Protein AF-A0A482ULW1-F1 (afdb_monomer)

Foldseek 3Di:
DDPLPDDPPVLQVVLVVPPVCVVPVQLADEEAEDPAAVVVVVVQQVVQQVVCCVPPNGGWDWWKFWDWTADSPDNNYIYTNHMGTDPDTHDPPDPPVPPVVPVVPDDPRPGDTPPVVVVVVVVVVPPD

Nearest PDB structures (foldseek):
  8h3f-assembly1_E  TM=8.839E-01  e=2.942E-04  Homo sapiens
  8h38-assembly1_E  TM=7.985E-01  e=1.104E-04  Homo sapiens
  5m5q-assembly1_A  TM=9.239E-01  e=6.036E-04  Homo sapiens
  7c3k-assembly2_B  TM=2.836E-01  e=5.655E+00  Mus musculus molossinus

Mean predicted aligned error: 12.39 Å

pLDDT: mean 73.78, std 23.67, range [30.86, 96.44]

Solvent-accessible surface area (backbone atoms only — not comparable to full-atom values): 7928 Å² total; per-residue (Å²): 130,66,76,74,79,59,78,64,59,71,59,46,51,48,56,62,70,65,44,65,54,80,81,34,94,72,45,66,78,44,76,49,72,27,72,65,19,50,51,46,51,50,54,51,52,50,50,24,35,54,53,17,39,77,74,72,72,41,69,40,53,69,49,58,49,64,41,66,45,70,31,76,94,43,76,39,27,36,36,33,52,35,51,44,82,45,104,51,81,50,84,84,84,76,66,74,76,68,60,64,72,64,64,76,66,86,68,99,68,78,79,66,78,82,62,76,62,68,65,58,59,56,66,65,65,75,79,113

Sequence (128 aa):
MDSFYSYPAEQVERVRGEKAWMKDPKYFKRVNLSPSATIKMLTHGQQGVEKGISKAGKPIEVMGLLMGRPGVDDPHSLIITDAFPLPIEGNIAWSLSYFLASALNEKPMLLLFLQYELILLFHHTILA

Radius of gyration: 16.98 Å; Cα contacts (8 Å, |Δi|>4): 140; chains: 1; bounding box: 36×40×41 Å

Secondary structure (DSSP, 8-state):
--TTT---HHHHHHHHHH-GGGT-TT---EEEEPHHHHHHHHHHHHHHHHHHHHHHSS---EEEEEEEEE-SS-TTEEEEEEEEEEEEES--SS-HHHHTTTTTSS---------THHHHHHHSSS--

Structure (mmCIF, N/CA/C/O backbone):
data_AF-A0A482ULW1-F1
#
_entry.id   AF-A0A482ULW1-F1
#
loop_
_atom_site.group_PDB
_atom_site.id
_atom_site.type_symbol
_atom_site.label_atom_id
_atom_site.label_alt_id
_atom_site.label_comp_id
_atom_site.label_asym_id
_atom_site.label_entity_id
_atom_site.label_seq_id
_atom_site.pdbx_PDB_ins_code
_atom_site.Cartn_x
_atom_site.Cartn_y
_atom_site.Cartn_z
_atom_site.occupancy
_atom_site.B_iso_or_equiv
_atom_site.auth_seq_id
_atom_site.auth_comp_id
_atom_site.auth_asym_id
_atom_site.auth_atom_id
_atom_site.pdbx_PDB_model_num
ATOM 1 N N . MET A 1 1 ? -14.892 14.689 0.583 1.00 47.66 1 MET A N 1
ATOM 2 C CA . MET A 1 1 ? -13.430 14.730 0.362 1.00 47.66 1 MET A CA 1
ATOM 3 C C . MET A 1 1 ? -12.909 13.306 0.414 1.00 47.66 1 MET A C 1
ATOM 5 O O . MET A 1 1 ? -13.418 12.544 1.225 1.00 47.66 1 MET A O 1
ATOM 9 N N . ASP A 1 2 ? -11.956 12.949 -0.448 1.00 66.25 2 ASP A N 1
ATOM 10 C CA . ASP A 1 2 ? -11.379 11.600 -0.512 1.00 66.25 2 ASP A CA 1
ATOM 11 C C . ASP A 1 2 ? -10.719 11.190 0.814 1.00 66.25 2 ASP A C 1
ATOM 13 O O . ASP A 1 2 ? -9.879 11.920 1.345 1.00 66.25 2 ASP A O 1
ATOM 17 N N . SER A 1 3 ? -11.060 9.998 1.324 1.00 70.50 3 SER A N 1
ATOM 18 C CA . SER A 1 3 ? -10.553 9.445 2.600 1.00 70.50 3 SER A CA 1
ATOM 19 C C . SER A 1 3 ? -9.019 9.313 2.632 1.00 70.50 3 SER A C 1
ATOM 21 O O . SER A 1 3 ? -8.417 9.229 3.699 1.00 70.50 3 SER A O 1
ATOM 23 N N . PHE A 1 4 ? -8.354 9.345 1.473 1.00 81.12 4 PHE A N 1
ATOM 24 C CA . PHE A 1 4 ? -6.895 9.280 1.359 1.00 81.12 4 PHE A CA 1
ATOM 25 C C . PHE A 1 4 ? -6.166 10.518 1.891 1.00 81.12 4 PHE A C 1
ATOM 27 O O . PHE A 1 4 ? -5.038 10.393 2.362 1.00 81.12 4 PHE A O 1
ATOM 34 N N . TYR A 1 5 ? -6.785 11.698 1.808 1.00 80.31 5 TYR A N 1
ATOM 35 C CA . TYR A 1 5 ? -6.108 12.970 2.090 1.00 80.31 5 TYR A CA 1
ATOM 36 C C . TYR A 1 5 ? -6.501 13.583 3.437 1.00 80.31 5 TYR A C 1
ATOM 38 O O . TYR A 1 5 ? -5.843 14.510 3.904 1.00 80.31 5 TYR A O 1
ATOM 46 N N . SER A 1 6 ? -7.541 13.058 4.091 1.00 84.81 6 SER A N 1
ATOM 47 C CA . SER A 1 6 ? -7.896 13.429 5.459 1.00 84.81 6 SER A CA 1
ATOM 48 C C . SER A 1 6 ? -7.266 12.465 6.475 1.00 84.81 6 SER A C 1
ATOM 50 O O . SER A 1 6 ? -7.291 11.238 6.320 1.00 84.81 6 SER A O 1
ATOM 52 N N . TYR A 1 7 ? -6.696 13.028 7.547 1.00 85.56 7 TYR A N 1
ATOM 53 C CA . TYR A 1 7 ? -6.098 12.264 8.645 1.00 85.56 7 TYR A CA 1
ATOM 54 C C . TYR A 1 7 ? -6.782 12.588 9.983 1.00 85.56 7 TYR A C 1
ATOM 56 O O . TYR A 1 7 ? -6.367 13.516 10.682 1.00 85.56 7 TYR A O 1
ATOM 64 N N . PRO A 1 8 ? -7.834 11.841 10.366 1.00 87.75 8 PRO A N 1
ATOM 65 C CA . PRO A 1 8 ? -8.472 11.993 11.671 1.00 87.75 8 PRO A CA 1
ATOM 66 C C . PRO A 1 8 ? -7.628 11.301 12.754 1.00 87.75 8 PRO A C 1
ATOM 68 O O . PRO A 1 8 ? -7.877 10.151 13.113 1.00 87.75 8 PRO A O 1
ATOM 71 N N . ALA A 1 9 ? -6.606 12.001 13.255 1.00 89.44 9 ALA A N 1
ATOM 72 C CA . ALA A 1 9 ? -5.568 11.449 14.132 1.00 89.44 9 ALA A CA 1
ATOM 73 C C . ALA A 1 9 ? -6.114 10.659 15.332 1.00 89.44 9 ALA A C 1
ATOM 75 O O . ALA A 1 9 ? -5.709 9.522 15.548 1.00 89.44 9 ALA A O 1
ATOM 76 N N . GLU A 1 10 ? -7.073 11.221 16.068 1.00 92.06 10 GLU A N 1
ATOM 77 C CA . GLU A 1 10 ? -7.658 10.583 17.255 1.00 92.06 10 GLU A CA 1
ATOM 78 C C . GLU A 1 10 ? -8.312 9.232 16.931 1.00 92.06 10 GLU A C 1
ATOM 80 O O . GLU A 1 10 ? -8.098 8.233 17.619 1.00 92.06 10 GLU A O 1
ATOM 85 N N . GLN A 1 11 ? -9.072 9.172 15.838 1.00 90.44 11 GLN A N 1
ATOM 86 C CA . GLN A 1 11 ? -9.775 7.955 15.442 1.00 90.44 11 GLN A CA 1
ATOM 87 C C . GLN A 1 11 ? -8.800 6.893 14.924 1.00 90.44 11 GLN A C 1
ATOM 89 O O . GLN A 1 11 ? -8.963 5.710 15.218 1.00 90.44 11 GLN A O 1
ATOM 94 N N . VAL A 1 12 ? -7.757 7.315 14.201 1.00 89.94 12 VAL A N 1
ATOM 95 C CA . VAL A 1 12 ? -6.687 6.418 13.745 1.00 89.94 12 VAL A CA 1
ATOM 96 C C . VAL A 1 12 ? -5.946 5.809 14.932 1.00 89.94 12 VAL A C 1
ATOM 98 O O . VAL A 1 12 ? -5.729 4.598 14.947 1.00 89.94 12 VAL A O 1
ATOM 101 N N . GLU A 1 13 ? -5.588 6.611 15.936 1.00 92.19 13 GLU A N 1
ATOM 102 C CA . GLU A 1 13 ? -4.893 6.115 17.127 1.00 92.19 13 GLU A CA 1
ATOM 103 C C . GLU A 1 13 ? -5.775 5.187 17.966 1.00 92.19 13 GLU A C 1
ATOM 105 O O . GLU A 1 13 ? -5.293 4.160 18.442 1.00 92.19 13 GLU A O 1
ATOM 110 N N . ARG A 1 14 ? -7.084 5.453 18.058 1.00 92.12 14 ARG A N 1
ATOM 111 C CA . ARG A 1 14 ? -8.034 4.530 18.695 1.00 92.12 14 ARG A CA 1
ATOM 112 C C . ARG A 1 14 ? -8.049 3.163 18.007 1.00 92.12 14 ARG A C 1
ATOM 114 O O . ARG A 1 14 ? -7.831 2.147 18.663 1.00 92.12 14 ARG A O 1
ATOM 121 N N . VAL A 1 15 ? -8.221 3.131 16.683 1.00 90.12 15 VAL A N 1
ATOM 122 C CA . VAL A 1 15 ? -8.214 1.879 15.899 1.00 90.12 15 VAL A CA 1
ATOM 123 C C . VAL A 1 15 ? -6.856 1.166 16.003 1.00 90.12 15 VAL A C 1
ATOM 125 O O . VAL A 1 15 ? -6.795 -0.061 16.112 1.00 90.12 15 VAL A O 1
ATOM 128 N N . ARG A 1 16 ? -5.750 1.922 16.031 1.00 89.75 16 ARG A N 1
ATOM 129 C CA . ARG A 1 16 ? -4.396 1.389 16.259 1.00 89.75 16 ARG A CA 1
ATOM 130 C C . ARG A 1 16 ? -4.175 0.833 17.655 1.00 89.75 16 ARG A C 1
ATOM 132 O O . ARG A 1 16 ? -3.398 -0.109 17.787 1.00 89.75 16 ARG A O 1
ATOM 139 N N . GLY A 1 17 ? -4.821 1.394 18.670 1.00 91.12 17 GLY A N 1
ATOM 140 C CA . GLY A 1 17 ? -4.792 0.886 20.036 1.00 91.12 17 GLY A CA 1
ATOM 141 C C . GLY A 1 17 ? -5.575 -0.417 20.178 1.00 91.12 17 GLY A C 1
ATOM 142 O O . GLY A 1 17 ? -5.089 -1.357 20.803 1.00 91.12 17 GLY A O 1
ATOM 143 N N . GLU A 1 18 ? -6.748 -0.500 19.544 1.00 91.75 18 GLU A N 1
ATOM 144 C CA . GLU A 1 18 ? -7.628 -1.675 19.593 1.00 91.75 18 GLU A CA 1
ATOM 145 C C . GLU A 1 18 ? -7.006 -2.919 18.934 1.00 91.75 18 GLU A C 1
ATOM 147 O O . GLU A 1 18 ? -7.232 -4.038 19.401 1.00 91.75 18 GLU A O 1
ATOM 152 N N . LYS A 1 19 ? -6.213 -2.738 17.862 1.00 90.25 19 LYS A N 1
ATOM 153 C CA . LYS A 1 19 ? -5.486 -3.807 17.143 1.00 90.25 19 LYS A CA 1
ATOM 154 C C . LYS A 1 19 ? -6.348 -5.039 16.846 1.00 90.25 19 LYS A C 1
ATOM 156 O O . LYS A 1 19 ? -5.903 -6.175 17.017 1.00 90.25 19 LYS A O 1
ATOM 161 N N . ALA A 1 20 ? -7.586 -4.834 16.400 1.00 89.31 20 ALA A N 1
ATOM 162 C CA . ALA A 1 20 ? -8.553 -5.916 16.204 1.00 89.31 20 ALA A CA 1
ATOM 163 C C . ALA A 1 20 ? -8.052 -7.026 15.251 1.00 89.31 20 ALA A C 1
ATOM 165 O O . ALA A 1 20 ? -8.357 -8.199 15.459 1.00 89.31 20 ALA A O 1
ATOM 166 N N . TRP A 1 21 ? -7.191 -6.680 14.290 1.00 90.06 21 TRP A N 1
ATOM 167 C CA . TRP A 1 21 ? -6.516 -7.622 13.385 1.00 90.06 21 TRP A CA 1
ATOM 168 C C . TRP A 1 21 ? -5.602 -8.644 14.075 1.00 90.06 21 TRP A C 1
ATOM 170 O O . TRP A 1 21 ? -5.270 -9.658 13.476 1.00 90.06 21 TRP A O 1
ATOM 180 N N . MET A 1 22 ? -5.196 -8.423 15.328 1.00 92.50 22 MET A N 1
ATOM 181 C CA . MET A 1 22 ? -4.418 -9.412 16.087 1.00 92.50 22 MET A CA 1
ATOM 182 C C . MET A 1 22 ? -5.266 -10.613 16.521 1.00 92.50 22 MET A C 1
ATOM 184 O O . MET A 1 22 ? -4.716 -11.664 16.837 1.00 92.50 22 MET A O 1
ATOM 188 N N . LYS A 1 23 ? -6.595 -10.457 16.570 1.00 92.38 23 LYS A N 1
ATOM 189 C CA . LYS A 1 23 ? -7.532 -11.515 16.972 1.00 92.38 23 LYS A CA 1
ATOM 190 C C . LYS A 1 23 ? -8.012 -12.351 15.788 1.00 92.38 23 LYS A C 1
ATOM 192 O O . LYS A 1 23 ? -8.378 -13.505 15.981 1.00 92.38 23 LYS A O 1
ATOM 197 N N . ASP A 1 24 ? -8.020 -11.771 14.589 1.00 88.19 24 ASP A N 1
ATOM 198 C CA . ASP A 1 24 ? -8.475 -12.425 13.364 1.00 88.19 24 ASP A CA 1
ATOM 199 C C . ASP A 1 24 ? -7.501 -12.143 12.204 1.00 88.19 24 ASP A C 1
ATOM 201 O O . ASP A 1 24 ? -7.408 -10.997 11.750 1.00 88.19 24 ASP A O 1
ATOM 205 N N . PRO A 1 25 ? -6.811 -13.167 11.664 1.00 89.94 25 PRO A N 1
ATOM 206 C CA . PRO A 1 25 ? -5.912 -12.993 10.525 1.00 89.94 25 PRO A CA 1
ATOM 207 C C . PRO A 1 25 ? -6.631 -12.563 9.233 1.00 89.94 25 PRO A C 1
ATOM 209 O O . PRO A 1 25 ? -5.980 -12.068 8.317 1.00 89.94 25 PRO A O 1
ATOM 212 N N . LYS A 1 26 ? -7.959 -12.725 9.137 1.00 91.06 26 LYS A N 1
ATOM 213 C CA . LYS A 1 26 ? -8.790 -12.308 7.991 1.00 91.06 26 LYS A CA 1
ATOM 214 C C . LYS A 1 26 ? -9.552 -11.003 8.247 1.00 91.06 26 LYS A C 1
ATOM 216 O O . LYS A 1 26 ? -10.508 -10.688 7.536 1.00 91.06 26 LYS A O 1
ATOM 221 N N . TYR A 1 27 ? -9.127 -10.232 9.246 1.00 88.44 27 TYR A N 1
ATOM 222 C CA . TYR A 1 27 ? -9.794 -9.001 9.657 1.00 88.44 27 TYR A CA 1
ATOM 223 C C . TYR A 1 27 ? -9.914 -7.966 8.528 1.00 88.44 27 TYR A C 1
ATOM 225 O O . TYR A 1 27 ? -10.976 -7.363 8.354 1.00 88.44 27 TYR A O 1
ATOM 233 N N . PHE A 1 28 ? -8.846 -7.761 7.752 1.00 91.94 28 PHE A N 1
ATOM 234 C CA . PHE A 1 28 ? -8.863 -6.847 6.611 1.00 91.94 28 PHE A CA 1
ATOM 235 C C . PHE A 1 28 ? -9.435 -7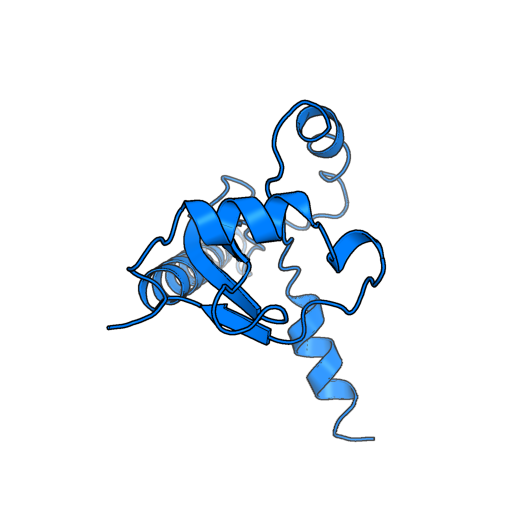.545 5.379 1.00 91.94 28 PHE A C 1
ATOM 237 O O . PHE A 1 28 ? -8.902 -8.547 4.910 1.00 91.94 28 PHE A O 1
ATOM 244 N N . LYS A 1 29 ? -10.517 -6.983 4.840 1.00 93.25 29 LYS A N 1
ATOM 245 C CA . LYS A 1 29 ? -11.241 -7.516 3.675 1.00 93.25 29 LYS A CA 1
ATOM 246 C C . LYS A 1 29 ? -11.032 -6.675 2.422 1.00 93.25 29 LYS A C 1
ATOM 248 O O . LYS A 1 29 ? -11.331 -7.130 1.323 1.00 93.25 29 LYS A O 1
ATOM 253 N N . ARG A 1 30 ? -10.573 -5.432 2.587 1.00 90.50 30 ARG A N 1
ATOM 254 C CA . ARG A 1 30 ? -10.420 -4.459 1.504 1.00 90.50 30 ARG A CA 1
ATOM 255 C C . ARG A 1 30 ? -9.122 -3.682 1.644 1.00 90.50 30 ARG A C 1
ATOM 257 O O . ARG A 1 30 ? -8.702 -3.359 2.754 1.00 90.50 30 ARG A O 1
ATOM 264 N N . VAL A 1 31 ? -8.533 -3.326 0.508 1.00 92.81 31 VAL A N 1
ATOM 265 C CA . VAL A 1 31 ? -7.392 -2.411 0.431 1.00 92.81 31 VAL A CA 1
ATOM 266 C C . VAL A 1 31 ? -7.754 -1.297 -0.538 1.00 92.81 31 VAL A C 1
ATOM 268 O O . VAL A 1 31 ? -8.027 -1.553 -1.707 1.00 92.81 31 VAL A O 1
ATOM 271 N N . ASN A 1 32 ? -7.761 -0.066 -0.045 1.00 92.19 32 ASN A N 1
ATOM 272 C CA . ASN A 1 32 ? -7.981 1.125 -0.848 1.00 92.19 32 ASN A CA 1
ATOM 273 C C . ASN A 1 32 ? -6.615 1.742 -1.147 1.00 92.19 32 ASN A C 1
ATOM 275 O O . ASN A 1 32 ? -5.890 2.116 -0.224 1.00 92.19 32 ASN A O 1
ATOM 279 N N . LEU A 1 33 ? -6.266 1.843 -2.427 1.00 92.19 33 LEU A N 1
ATOM 280 C CA . LEU A 1 33 ? -5.004 2.419 -2.886 1.00 92.19 33 LEU A CA 1
ATOM 281 C C . LEU A 1 33 ? -5.236 3.840 -3.390 1.00 92.19 33 LEU A C 1
ATOM 283 O O . LEU A 1 33 ? -6.135 4.074 -4.198 1.00 92.19 33 LEU A O 1
ATOM 287 N N . SER A 1 34 ? -4.404 4.782 -2.952 1.00 94.44 34 SER A N 1
ATOM 288 C CA . SER A 1 34 ? -4.405 6.117 -3.536 1.00 94.44 34 SER A CA 1
ATOM 289 C C . SER A 1 34 ? -3.934 6.066 -5.001 1.00 94.44 34 SER A C 1
ATOM 291 O O . SER A 1 34 ? -3.109 5.215 -5.375 1.00 94.44 34 SER A O 1
ATOM 293 N N . PRO A 1 35 ? -4.390 7.004 -5.849 1.00 94.81 35 PRO A N 1
ATOM 294 C CA . PRO A 1 35 ? -3.886 7.117 -7.215 1.00 94.81 35 PRO A CA 1
ATOM 295 C C . PRO A 1 35 ? -2.363 7.321 -7.266 1.00 94.81 35 PRO A C 1
ATOM 297 O O . PRO A 1 35 ? -1.686 6.736 -8.109 1.00 94.81 35 PRO A O 1
ATOM 300 N N . SER A 1 36 ? -1.800 8.089 -6.325 1.00 93.75 36 SER A N 1
ATOM 301 C CA . SER A 1 36 ? -0.356 8.341 -6.250 1.00 93.75 36 SER A CA 1
ATOM 302 C C . SER A 1 36 ? 0.446 7.081 -5.925 1.00 93.75 36 SER A C 1
ATOM 304 O O . SER A 1 36 ? 1.457 6.829 -6.579 1.00 93.75 36 SER A O 1
ATOM 306 N N . ALA A 1 37 ? -0.008 6.268 -4.964 1.00 94.19 37 ALA A N 1
ATOM 307 C CA . ALA A 1 37 ? 0.634 4.996 -4.637 1.00 94.19 37 ALA A CA 1
ATOM 308 C C . ALA A 1 37 ? 0.601 4.046 -5.840 1.00 94.19 37 ALA A C 1
ATOM 310 O O . ALA A 1 37 ? 1.618 3.452 -6.192 1.00 94.19 37 ALA A O 1
ATOM 311 N N . THR A 1 38 ? -0.548 3.971 -6.517 1.00 94.81 38 THR A N 1
ATOM 312 C CA . THR A 1 38 ? -0.752 3.107 -7.688 1.00 94.81 38 THR A CA 1
ATOM 313 C C . THR A 1 38 ? 0.215 3.454 -8.820 1.00 94.81 38 THR A C 1
ATOM 315 O O . THR A 1 38 ? 0.892 2.570 -9.343 1.00 94.81 38 THR A O 1
ATOM 318 N N . ILE A 1 39 ? 0.341 4.741 -9.163 1.00 96.44 39 ILE A N 1
ATOM 319 C CA . ILE A 1 39 ? 1.269 5.196 -10.209 1.00 96.44 39 ILE A CA 1
ATOM 320 C C . ILE A 1 39 ? 2.716 4.879 -9.818 1.00 96.44 39 ILE A C 1
ATOM 322 O O . ILE A 1 39 ? 3.460 4.345 -10.633 1.00 96.44 39 ILE A O 1
ATOM 326 N N . LYS A 1 40 ? 3.119 5.141 -8.568 1.00 95.19 40 LYS A N 1
ATOM 327 C CA . LYS A 1 40 ? 4.485 4.845 -8.103 1.00 95.19 40 LYS A CA 1
ATOM 328 C C . LYS A 1 40 ? 4.813 3.353 -8.167 1.00 95.19 40 LYS A C 1
ATOM 330 O O . LYS A 1 40 ? 5.907 2.995 -8.596 1.00 95.19 40 LYS A O 1
ATOM 335 N N . MET A 1 41 ? 3.873 2.489 -7.780 1.00 94.62 41 MET A N 1
ATOM 336 C CA . MET A 1 41 ? 4.030 1.035 -7.884 1.00 94.62 41 MET A CA 1
ATOM 337 C C . MET A 1 41 ? 4.162 0.583 -9.340 1.00 94.62 41 MET A C 1
ATOM 339 O O . MET A 1 41 ? 5.046 -0.216 -9.647 1.00 94.62 41 MET A O 1
ATOM 343 N N . LEU A 1 42 ? 3.321 1.116 -10.234 1.00 96.31 42 LEU A N 1
ATOM 344 C CA . LEU A 1 42 ? 3.365 0.800 -11.660 1.00 96.31 42 LEU A CA 1
ATOM 345 C C . LEU A 1 42 ? 4.701 1.222 -12.281 1.00 96.31 42 LEU A C 1
ATOM 347 O O . LEU A 1 42 ? 5.354 0.407 -12.929 1.00 96.31 42 LEU A O 1
ATOM 351 N N . THR A 1 43 ? 5.136 2.458 -12.032 1.00 95.81 43 THR A N 1
ATOM 352 C CA . THR A 1 43 ? 6.413 2.980 -12.532 1.00 95.81 43 THR A CA 1
ATOM 353 C C . THR A 1 43 ? 7.595 2.160 -12.014 1.00 95.81 43 THR A C 1
ATOM 355 O O . THR A 1 43 ? 8.492 1.824 -12.782 1.00 95.81 43 THR A O 1
ATOM 358 N N . HIS A 1 44 ? 7.601 1.788 -10.730 1.00 93.56 44 HIS A N 1
ATOM 359 C CA . HIS A 1 44 ? 8.656 0.944 -10.157 1.00 93.56 44 HIS A CA 1
ATOM 360 C C . HIS A 1 44 ? 8.692 -0.452 -10.795 1.00 93.56 44 HIS A C 1
ATOM 362 O O . HIS A 1 44 ? 9.757 -0.949 -11.157 1.00 93.56 44 HIS A O 1
ATOM 368 N N . GLY A 1 45 ? 7.522 -1.061 -11.010 1.00 91.81 45 GLY A N 1
ATOM 369 C CA . GLY A 1 45 ? 7.404 -2.335 -11.721 1.00 91.81 45 GLY A CA 1
ATOM 370 C C . GLY A 1 45 ? 7.938 -2.258 -13.154 1.00 91.81 45 GLY A C 1
ATOM 371 O O . GLY A 1 45 ? 8.717 -3.115 -13.567 1.00 91.81 45 GLY A O 1
ATOM 372 N N . GLN A 1 46 ? 7.588 -1.199 -13.890 1.00 93.75 46 GLN A N 1
ATOM 373 C CA . GLN A 1 46 ? 8.092 -0.952 -15.246 1.00 93.75 46 GLN A CA 1
ATOM 374 C C . GLN A 1 46 ? 9.618 -0.797 -15.273 1.00 93.75 46 GLN A C 1
ATOM 376 O O . GLN A 1 46 ? 10.279 -1.423 -16.099 1.00 93.75 46 GLN A O 1
ATOM 381 N N . GLN A 1 47 ? 10.194 -0.056 -14.323 1.00 90.38 47 GLN A N 1
ATOM 382 C CA . GLN A 1 47 ? 11.649 0.072 -14.193 1.00 90.38 47 GLN A CA 1
ATOM 383 C C . GLN A 1 47 ? 12.328 -1.279 -13.938 1.00 90.38 47 GLN A C 1
ATOM 385 O O . GLN A 1 47 ? 13.402 -1.536 -14.481 1.00 90.38 47 GLN A O 1
ATOM 390 N N . GLY A 1 48 ? 11.711 -2.154 -13.139 1.00 88.06 48 GLY A N 1
ATOM 391 C CA . GLY A 1 48 ? 12.175 -3.530 -12.948 1.00 88.06 48 GLY A CA 1
ATOM 392 C C . GLY A 1 48 ? 12.211 -4.322 -14.256 1.00 88.06 48 GLY A C 1
ATOM 393 O O . GLY A 1 48 ? 13.206 -4.976 -14.569 1.00 88.06 48 GLY A O 1
ATOM 394 N N . VAL A 1 49 ? 11.163 -4.212 -15.073 1.00 87.75 49 VAL A N 1
ATOM 395 C CA . VAL A 1 49 ? 11.117 -4.854 -16.394 1.00 87.75 49 VAL A CA 1
ATOM 396 C C . VAL A 1 49 ? 12.222 -4.311 -17.303 1.00 87.75 49 VAL A C 1
ATOM 398 O O . VAL A 1 49 ? 13.023 -5.093 -17.809 1.00 87.75 49 VAL A O 1
ATOM 401 N N . GLU A 1 50 ? 12.321 -2.993 -17.477 1.00 90.56 50 GLU A N 1
ATOM 402 C CA . GLU A 1 50 ? 13.299 -2.359 -18.375 1.00 90.56 50 GLU A CA 1
ATOM 403 C C . GLU A 1 50 ? 14.751 -2.678 -17.989 1.00 90.56 50 GLU A C 1
ATOM 405 O O . GLU A 1 50 ? 15.566 -3.071 -18.833 1.00 90.56 50 GLU A O 1
ATOM 410 N N . LYS A 1 51 ? 15.084 -2.570 -16.697 1.00 86.69 51 LYS A N 1
ATOM 411 C CA . LYS A 1 51 ? 16.418 -2.911 -16.179 1.00 86.69 51 LYS A CA 1
ATOM 412 C C . LYS A 1 51 ? 16.743 -4.389 -16.370 1.00 86.69 51 LYS A C 1
ATOM 414 O O . LYS A 1 51 ? 17.858 -4.733 -16.760 1.00 86.69 51 LYS A O 1
ATOM 419 N N . GLY A 1 52 ? 15.777 -5.269 -16.120 1.00 86.81 52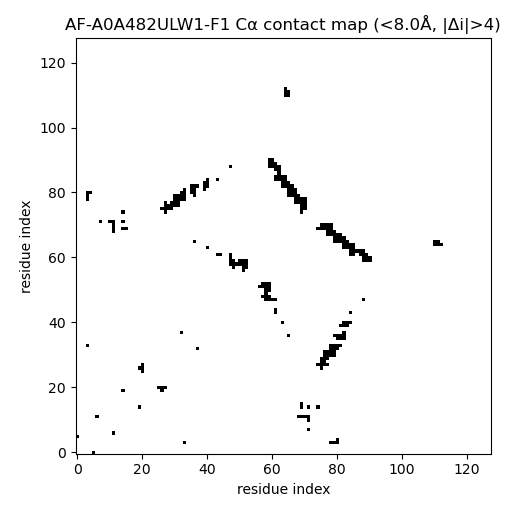 GLY A N 1
ATOM 420 C CA . GLY A 1 52 ? 15.960 -6.702 -16.318 1.00 86.81 52 GLY A CA 1
ATOM 421 C C . GLY A 1 52 ? 16.202 -7.059 -17.786 1.00 86.81 52 GLY A C 1
ATOM 422 O O . GLY A 1 52 ? 17.160 -7.768 -18.108 1.00 86.81 52 GLY A O 1
ATOM 423 N N . ILE A 1 53 ? 15.373 -6.524 -18.687 1.00 86.94 53 ILE A N 1
ATOM 424 C CA . ILE A 1 53 ? 15.483 -6.763 -20.130 1.00 86.94 53 ILE A CA 1
ATOM 425 C C . ILE A 1 53 ? 16.821 -6.248 -20.669 1.00 86.94 53 ILE A C 1
ATOM 427 O O . ILE A 1 53 ? 17.506 -6.980 -21.378 1.00 86.94 53 ILE A O 1
ATOM 431 N N . SER A 1 54 ? 17.236 -5.039 -20.284 1.00 88.69 54 SER A N 1
ATOM 432 C CA . SER A 1 54 ? 18.502 -4.446 -20.740 1.00 88.69 54 SER A CA 1
ATOM 433 C C . SER A 1 54 ? 19.753 -5.167 -20.224 1.00 88.69 54 SER A C 1
ATOM 435 O O . SER A 1 54 ? 20.751 -5.228 -20.938 1.00 88.69 54 SER A O 1
ATOM 437 N N . LYS A 1 55 ? 19.720 -5.731 -19.009 1.00 85.75 55 LYS A N 1
ATOM 438 C CA . LYS A 1 55 ? 20.890 -6.380 -18.390 1.00 85.75 55 LYS A CA 1
ATOM 439 C C . LYS A 1 55 ? 20.986 -7.881 -18.665 1.00 85.75 55 LYS A C 1
ATOM 441 O O . LYS A 1 55 ? 22.084 -8.396 -18.848 1.00 85.75 55 LYS A O 1
ATOM 446 N N . ALA A 1 56 ? 19.862 -8.593 -18.624 1.00 81.44 56 ALA A N 1
ATOM 447 C CA . ALA A 1 56 ? 19.819 -10.058 -18.612 1.00 81.44 56 ALA A CA 1
ATOM 448 C C . ALA A 1 56 ? 18.800 -10.656 -19.598 1.00 81.44 56 ALA A C 1
ATOM 450 O O . ALA A 1 56 ? 18.598 -11.870 -19.596 1.00 81.44 56 ALA A O 1
ATOM 451 N N . GLY A 1 57 ? 18.130 -9.827 -20.408 1.00 85.88 57 GLY A N 1
ATOM 452 C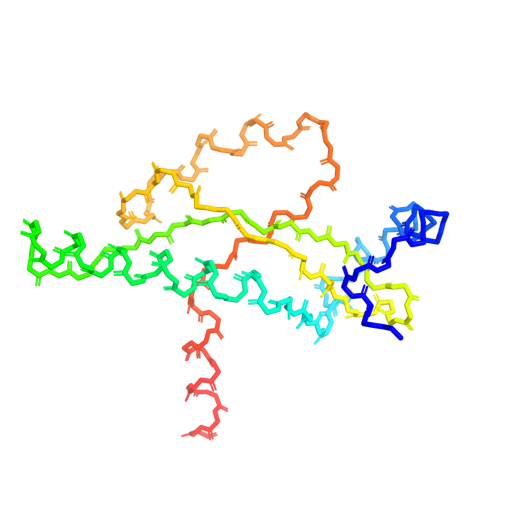 CA . GLY A 1 57 ? 17.123 -10.277 -21.372 1.00 85.88 57 GLY A CA 1
ATOM 453 C C . GLY A 1 57 ? 15.835 -10.816 -20.742 1.00 85.88 57 GLY A C 1
ATOM 454 O O . GLY A 1 57 ? 15.030 -11.425 -21.440 1.00 85.88 57 GLY A O 1
ATOM 455 N N . LYS A 1 58 ? 15.623 -10.611 -19.434 1.00 84.00 58 LYS A N 1
ATOM 456 C CA . LYS A 1 58 ? 14.415 -11.036 -18.710 1.00 84.00 58 LYS A CA 1
ATOM 457 C C . LYS A 1 58 ? 14.040 -10.028 -17.618 1.00 84.00 58 LYS A C 1
ATOM 459 O O . LYS A 1 58 ? 14.952 -9.465 -17.019 1.00 84.00 58 LYS A O 1
ATOM 464 N N . PRO A 1 59 ? 12.748 -9.813 -17.312 1.00 81.69 59 PRO A N 1
ATOM 465 C CA . PRO A 1 59 ? 12.336 -8.944 -16.209 1.00 81.69 59 PRO A CA 1
ATOM 466 C C . PRO A 1 59 ? 12.955 -9.369 -14.870 1.00 81.69 59 PRO A C 1
ATOM 468 O O . PRO A 1 59 ? 13.189 -10.560 -14.648 1.00 81.69 59 PRO A O 1
ATOM 471 N N . ILE A 1 60 ? 13.194 -8.406 -13.978 1.00 86.44 60 ILE A N 1
ATOM 472 C CA . ILE A 1 60 ? 13.621 -8.676 -12.598 1.00 86.44 60 ILE A CA 1
ATOM 473 C C . ILE A 1 60 ? 12.499 -8.372 -11.608 1.00 86.44 60 ILE A C 1
ATOM 475 O O . ILE A 1 60 ? 11.709 -7.448 -11.803 1.00 86.44 60 ILE A O 1
ATOM 479 N N . GLU A 1 61 ? 12.458 -9.151 -10.529 1.00 85.31 61 GLU A N 1
ATOM 480 C CA . GLU A 1 61 ? 11.592 -8.878 -9.386 1.00 85.31 61 GLU A CA 1
ATOM 481 C C . GLU A 1 61 ? 12.071 -7.623 -8.649 1.00 85.31 61 GLU A C 1
ATOM 483 O O . GLU A 1 61 ? 13.272 -7.432 -8.426 1.00 85.31 61 GLU A O 1
ATOM 488 N N . VAL A 1 62 ? 11.110 -6.778 -8.271 1.00 87.19 62 VAL A N 1
ATOM 489 C CA . VAL A 1 62 ? 11.329 -5.544 -7.514 1.00 87.19 62 VAL A CA 1
ATOM 490 C C . VAL A 1 62 ? 10.460 -5.535 -6.262 1.00 87.19 62 VAL A C 1
ATOM 492 O O . VAL A 1 62 ? 9.369 -6.103 -6.242 1.00 87.19 62 VAL A O 1
ATOM 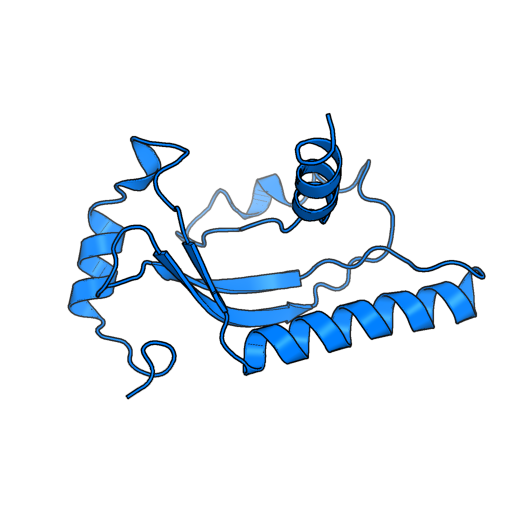495 N N . MET A 1 63 ? 10.926 -4.856 -5.215 1.00 88.44 63 MET A N 1
ATOM 496 C CA . MET A 1 63 ? 10.199 -4.718 -3.950 1.00 88.44 63 MET A CA 1
ATOM 497 C C . MET A 1 63 ? 9.990 -3.253 -3.578 1.00 88.44 63 MET A C 1
ATOM 499 O O . MET A 1 63 ? 10.752 -2.378 -3.994 1.00 88.44 63 MET A O 1
ATOM 503 N N . GLY A 1 64 ? 8.979 -2.988 -2.754 1.00 88.44 64 GLY A N 1
ATOM 504 C CA . GLY A 1 64 ? 8.674 -1.656 -2.244 1.00 88.44 64 GLY A CA 1
ATOM 505 C C . GLY A 1 64 ? 7.990 -1.688 -0.879 1.00 88.44 64 GLY A C 1
ATOM 506 O O . GLY A 1 64 ? 7.494 -2.725 -0.442 1.00 88.44 64 GLY A O 1
ATOM 507 N N . LEU A 1 65 ? 7.967 -0.533 -0.219 1.00 91.81 65 LEU A N 1
ATOM 508 C CA . LEU A 1 65 ? 7.244 -0.279 1.021 1.00 91.81 65 LEU A CA 1
ATOM 509 C C . LEU A 1 65 ? 5.942 0.467 0.716 1.00 91.81 65 LEU A C 1
ATOM 511 O O . LEU A 1 65 ? 5.952 1.458 -0.015 1.00 91.81 65 LEU A O 1
ATOM 515 N N . LEU A 1 66 ? 4.842 0.036 1.329 1.00 94.50 66 LEU A N 1
ATOM 516 C CA . LEU A 1 66 ? 3.576 0.764 1.314 1.00 94.50 66 LEU A CA 1
ATOM 517 C C . LEU A 1 66 ? 3.403 1.556 2.609 1.00 94.50 66 LEU A C 1
ATOM 519 O O . LEU A 1 66 ? 3.614 1.035 3.703 1.00 94.50 66 LEU A O 1
ATOM 523 N N . MET A 1 67 ? 2.978 2.808 2.482 1.00 92.06 67 MET A N 1
ATOM 524 C CA . MET A 1 67 ? 2.635 3.672 3.603 1.00 92.06 67 MET A CA 1
ATOM 525 C C . MET A 1 67 ? 1.122 3.850 3.664 1.00 92.06 67 MET A C 1
ATOM 527 O O . MET A 1 67 ? 0.484 4.210 2.673 1.00 92.06 67 MET A O 1
ATOM 531 N N . GLY A 1 68 ? 0.544 3.608 4.838 1.00 91.75 68 GLY A N 1
ATOM 532 C CA . GLY A 1 68 ? -0.899 3.646 5.007 1.00 91.75 68 GLY A CA 1
ATOM 533 C C . GLY A 1 68 ? -1.364 3.579 6.455 1.00 91.75 68 GLY A C 1
ATOM 534 O O . GLY A 1 68 ? -0.578 3.635 7.405 1.00 91.75 68 GLY A O 1
ATOM 535 N N . ARG A 1 69 ? -2.679 3.459 6.615 1.00 90.62 69 ARG A N 1
ATOM 536 C CA . ARG A 1 69 ? -3.366 3.359 7.904 1.00 90.62 69 ARG A CA 1
ATOM 537 C C . ARG A 1 69 ? -4.606 2.466 7.806 1.00 90.62 69 ARG A C 1
ATOM 539 O O . ARG A 1 69 ? -5.158 2.320 6.716 1.00 90.62 69 ARG A O 1
ATOM 546 N N . PRO A 1 70 ? -5.097 1.922 8.929 1.00 91.38 70 PRO A N 1
ATOM 547 C CA . PRO A 1 70 ? -6.437 1.352 8.979 1.00 91.38 70 PRO A CA 1
ATOM 548 C C . PRO A 1 70 ? -7.501 2.373 8.551 1.00 91.38 70 PRO A C 1
ATOM 550 O O . PRO A 1 70 ? -7.365 3.586 8.775 1.00 91.38 70 PRO A O 1
ATOM 553 N N . GLY A 1 71 ? -8.556 1.877 7.912 1.00 88.69 71 GLY A N 1
ATOM 554 C CA . GLY A 1 71 ? -9.753 2.649 7.631 1.00 88.69 71 GLY A CA 1
ATOM 555 C C . GLY A 1 71 ? -10.444 3.054 8.926 1.00 88.69 71 GLY A C 1
ATOM 556 O O . GLY A 1 71 ? -10.495 2.293 9.890 1.00 88.69 71 GLY A O 1
ATOM 557 N N . VAL A 1 72 ? -10.936 4.288 8.944 1.00 88.50 72 VAL A N 1
ATOM 558 C CA . VAL A 1 72 ? -11.665 4.845 10.087 1.00 88.50 72 VAL A CA 1
ATOM 559 C C . VAL A 1 72 ? -13.169 4.755 9.838 1.00 88.50 72 VAL A C 1
ATOM 561 O O . VAL A 1 72 ? -13.910 4.357 10.730 1.00 88.50 72 VAL A O 1
ATOM 564 N N . ASP A 1 73 ? -13.592 5.025 8.601 1.00 88.06 73 ASP A N 1
ATOM 565 C CA . ASP A 1 73 ? -14.983 4.872 8.161 1.00 88.06 73 ASP A CA 1
ATOM 566 C C . ASP A 1 73 ? -15.357 3.396 7.937 1.00 88.06 73 ASP A C 1
ATOM 568 O O . ASP A 1 73 ? -16.480 2.980 8.207 1.00 88.06 73 ASP A O 1
ATOM 572 N N . ASP A 1 74 ? -14.398 2.592 7.461 1.00 89.19 74 ASP A N 1
ATOM 573 C CA . ASP A 1 74 ? -14.526 1.140 7.334 1.00 89.19 74 ASP A CA 1
ATOM 574 C C . ASP A 1 74 ? -13.393 0.426 8.090 1.00 89.19 74 ASP A C 1
ATOM 576 O O . ASP A 1 74 ? -12.262 0.385 7.583 1.00 89.19 74 ASP A O 1
ATOM 580 N N . PRO A 1 75 ? -13.677 -0.191 9.251 1.00 86.56 75 PRO A N 1
ATOM 581 C CA . PRO A 1 75 ? -12.668 -0.840 10.084 1.00 86.56 75 PRO A CA 1
ATOM 582 C C . PRO A 1 75 ? -12.033 -2.073 9.424 1.00 86.56 75 PRO A C 1
ATOM 584 O O . PRO A 1 75 ? -10.929 -2.453 9.810 1.00 86.56 75 PRO A O 1
ATOM 587 N N . HIS A 1 76 ? -12.679 -2.674 8.416 1.00 90.31 76 HIS A N 1
ATOM 588 C CA . HIS A 1 76 ? -12.154 -3.819 7.662 1.00 90.31 76 HIS A CA 1
ATOM 589 C C . HIS A 1 76 ? -11.370 -3.416 6.403 1.00 90.31 76 HIS A C 1
ATOM 591 O O . HIS A 1 76 ? -10.996 -4.286 5.608 1.00 90.31 76 HIS A O 1
ATOM 597 N N . SER A 1 77 ? -11.110 -2.120 6.210 1.00 90.94 77 SER A N 1
ATOM 598 C CA . SER A 1 77 ? -10.280 -1.618 5.114 1.00 90.94 77 SER A CA 1
ATOM 599 C C . SER A 1 77 ? -8.898 -1.185 5.582 1.00 90.94 77 SER A C 1
ATOM 601 O O . SER A 1 77 ? -8.717 -0.664 6.685 1.00 90.94 77 SER A O 1
ATOM 603 N N . LEU A 1 78 ? -7.917 -1.354 4.702 1.00 91.50 78 LEU A N 1
ATOM 604 C CA . LEU A 1 78 ? -6.615 -0.715 4.809 1.00 91.50 78 LEU A CA 1
ATOM 605 C C . LEU A 1 78 ? -6.497 0.381 3.749 1.00 91.50 78 LEU A C 1
ATOM 607 O O . LEU A 1 78 ? -6.752 0.138 2.572 1.00 91.50 78 LEU A O 1
ATOM 611 N N . ILE A 1 79 ? -6.105 1.582 4.161 1.00 92.44 79 ILE A N 1
ATOM 612 C CA . ILE A 1 79 ? -5.929 2.738 3.282 1.00 92.44 79 ILE A CA 1
ATOM 613 C C . ILE A 1 79 ? -4.437 2.927 3.029 1.00 92.44 79 ILE A C 1
ATOM 615 O O . ILE A 1 79 ? -3.689 3.230 3.958 1.00 92.44 79 ILE A O 1
ATOM 619 N N . ILE A 1 80 ? -4.005 2.777 1.782 1.00 93.50 80 ILE A N 1
ATOM 620 C CA . ILE A 1 80 ? -2.629 3.029 1.355 1.00 93.50 80 ILE A CA 1
ATOM 621 C C . ILE A 1 80 ? -2.570 4.402 0.701 1.00 93.50 80 ILE A C 1
ATOM 623 O O . ILE A 1 80 ? -3.244 4.661 -0.296 1.00 93.50 80 ILE A O 1
ATOM 627 N N . THR A 1 81 ? -1.768 5.290 1.275 1.00 93.12 81 THR A N 1
ATOM 628 C CA . THR A 1 81 ? -1.631 6.676 0.822 1.00 93.12 81 THR A CA 1
ATOM 629 C C . THR A 1 81 ? -0.423 6.865 -0.081 1.00 93.12 81 THR A C 1
ATOM 631 O O . THR A 1 81 ? -0.471 7.711 -0.975 1.00 93.12 81 THR A O 1
ATOM 634 N N . ASP A 1 82 ? 0.643 6.085 0.120 1.00 94.12 82 ASP A N 1
ATOM 635 C CA . ASP A 1 82 ? 1.859 6.203 -0.681 1.00 94.12 82 ASP A CA 1
ATOM 636 C C . ASP A 1 82 ? 2.649 4.889 -0.811 1.00 94.12 82 ASP A C 1
ATOM 638 O O . ASP A 1 82 ? 2.429 3.944 -0.051 1.00 94.12 82 ASP A O 1
ATOM 642 N N . ALA A 1 83 ? 3.579 4.840 -1.766 1.00 94.56 83 ALA A N 1
ATOM 643 C CA . ALA A 1 83 ? 4.474 3.711 -2.015 1.00 94.56 83 ALA A CA 1
ATOM 644 C C . ALA A 1 83 ? 5.910 4.181 -2.307 1.00 94.56 83 ALA A C 1
ATOM 646 O O . ALA A 1 83 ? 6.112 5.201 -2.967 1.00 94.56 83 ALA A O 1
ATOM 647 N N . PHE A 1 84 ? 6.906 3.415 -1.854 1.00 93.44 84 PHE A N 1
ATOM 648 C CA . PHE A 1 84 ? 8.330 3.716 -2.027 1.00 93.44 84 PHE A CA 1
ATOM 649 C C . PHE A 1 84 ? 9.100 2.490 -2.531 1.00 93.44 84 PHE A C 1
ATOM 651 O O . PHE A 1 84 ? 8.901 1.397 -2.000 1.00 93.44 84 PHE A O 1
ATOM 658 N N . PRO A 1 85 ? 9.994 2.639 -3.520 1.00 90.88 85 PRO A N 1
ATOM 659 C CA . PRO A 1 85 ? 10.816 1.533 -3.995 1.00 90.88 85 PRO A CA 1
ATOM 660 C C . PRO A 1 85 ? 11.896 1.172 -2.967 1.00 90.88 85 PRO A C 1
ATOM 662 O O . PRO A 1 85 ? 12.469 2.050 -2.322 1.00 90.88 85 PRO A O 1
ATOM 665 N N . LEU A 1 86 ? 12.207 -0.118 -2.841 1.00 88.50 86 LEU A N 1
ATOM 666 C CA . LEU A 1 86 ? 13.388 -0.594 -2.120 1.00 88.50 86 LEU A CA 1
ATOM 667 C C . LEU A 1 86 ? 14.500 -0.935 -3.126 1.00 88.50 86 LEU A C 1
ATOM 669 O O . LEU A 1 86 ? 14.191 -1.447 -4.205 1.00 88.50 86 LEU A O 1
ATOM 673 N N . PRO A 1 87 ? 15.785 -0.690 -2.800 1.00 83.12 87 PRO A N 1
ATOM 674 C CA . PRO A 1 87 ? 16.918 -0.988 -3.678 1.00 83.12 87 PRO A CA 1
ATOM 675 C C . PRO A 1 87 ? 17.265 -2.488 -3.637 1.00 83.12 87 PRO A C 1
ATOM 677 O O . PRO A 1 87 ? 18.376 -2.875 -3.285 1.00 83.12 87 PRO A O 1
ATOM 680 N N . ILE A 1 88 ? 16.282 -3.336 -3.938 1.00 79.06 88 ILE A N 1
ATOM 681 C CA . ILE A 1 88 ? 16.401 -4.794 -3.965 1.00 79.06 88 ILE A CA 1
ATOM 682 C C . ILE A 1 88 ? 16.100 -5.249 -5.392 1.00 79.06 88 ILE A C 1
ATOM 684 O O . ILE A 1 88 ? 15.057 -4.904 -5.946 1.00 79.06 88 ILE A O 1
ATOM 688 N N . GLU A 1 89 ? 17.015 -6.024 -5.969 1.00 69.31 89 GLU A N 1
ATOM 689 C CA . GLU A 1 89 ? 16.905 -6.583 -7.316 1.00 69.31 89 GLU A CA 1
ATOM 690 C C . GLU A 1 89 ? 17.141 -8.103 -7.243 1.00 69.31 89 GLU A C 1
ATOM 692 O O . GLU A 1 89 ? 18.195 -8.537 -6.773 1.00 69.31 89 GLU A O 1
ATOM 697 N N . GLY A 1 90 ? 16.188 -8.915 -7.721 1.00 62.12 90 GLY A N 1
ATOM 698 C CA . GLY A 1 90 ? 16.375 -10.362 -7.930 1.00 62.12 90 GLY A CA 1
ATOM 699 C C . GLY A 1 90 ? 15.457 -11.290 -7.124 1.00 62.12 90 GLY A C 1
ATOM 700 O O . GLY A 1 90 ? 14.764 -10.857 -6.211 1.00 62.12 90 GLY A O 1
ATOM 701 N N . ASN A 1 91 ? 15.470 -12.582 -7.488 1.00 51.56 91 ASN A N 1
ATOM 702 C CA . ASN A 1 91 ? 14.593 -13.619 -6.935 1.00 51.56 91 ASN A CA 1
ATOM 703 C C . ASN A 1 91 ? 14.864 -13.853 -5.443 1.00 51.56 91 ASN A C 1
ATOM 705 O O . ASN A 1 91 ? 15.940 -14.313 -5.042 1.00 51.56 91 ASN A O 1
ATOM 709 N N . ILE A 1 92 ? 13.860 -13.565 -4.621 1.00 55.47 92 ILE A N 1
ATOM 710 C CA . ILE A 1 92 ? 13.947 -13.608 -3.159 1.00 55.47 92 ILE A CA 1
ATOM 711 C C . ILE A 1 92 ? 13.731 -15.048 -2.686 1.00 55.47 92 ILE A C 1
ATOM 713 O O . ILE A 1 92 ? 12.686 -15.403 -2.153 1.00 55.47 92 ILE A O 1
ATOM 717 N N . ALA A 1 93 ? 14.732 -15.904 -2.879 1.00 44.66 93 ALA A N 1
ATOM 718 C CA . ALA A 1 93 ? 14.812 -17.177 -2.157 1.00 44.66 93 ALA A CA 1
ATOM 719 C C . ALA A 1 93 ? 15.756 -17.103 -0.940 1.00 44.66 93 ALA A C 1
ATOM 721 O O . ALA A 1 93 ? 15.683 -17.961 -0.068 1.00 44.66 93 ALA A O 1
ATOM 722 N N . TRP A 1 94 ? 16.617 -16.077 -0.834 1.00 37.91 94 TRP A N 1
ATOM 723 C CA . TRP A 1 94 ? 17.722 -16.089 0.142 1.00 37.91 94 TRP A CA 1
ATOM 724 C C . TRP A 1 94 ? 17.947 -14.801 0.956 1.00 37.91 94 TRP A C 1
ATOM 726 O O . TRP A 1 94 ? 18.761 -14.822 1.874 1.00 37.91 94 TRP A O 1
ATOM 736 N N . SER A 1 95 ? 17.238 -13.692 0.703 1.00 42.03 95 SER A N 1
ATOM 737 C CA . SER A 1 95 ? 17.459 -12.424 1.436 1.00 42.03 95 SER A CA 1
ATOM 738 C C . SER A 1 95 ? 16.503 -12.173 2.615 1.00 42.03 95 SER A C 1
ATOM 740 O O . SER A 1 95 ? 16.636 -11.165 3.311 1.00 42.03 95 SER A O 1
ATOM 742 N N . LEU A 1 96 ? 15.578 -13.098 2.903 1.00 39.72 96 LEU A N 1
ATOM 743 C CA . LEU A 1 96 ? 14.574 -12.933 3.965 1.00 39.72 96 LEU A CA 1
ATOM 744 C C . LEU A 1 96 ? 15.154 -12.997 5.396 1.00 39.72 96 LEU A C 1
ATOM 746 O O . LEU A 1 96 ? 14.482 -12.610 6.349 1.00 39.72 96 LEU A O 1
ATOM 750 N N . SER A 1 97 ? 16.400 -13.443 5.575 1.00 38.44 97 SER A N 1
ATOM 751 C CA . SER A 1 97 ? 17.020 -13.607 6.899 1.00 38.44 97 SER A CA 1
ATOM 752 C C . SER A 1 97 ? 17.523 -12.303 7.533 1.00 38.44 97 SER A C 1
ATOM 754 O O . SER A 1 97 ? 17.602 -12.229 8.757 1.00 38.44 97 SER A O 1
ATOM 756 N N . TYR A 1 98 ? 17.810 -11.253 6.755 1.00 38.50 98 TYR A N 1
ATOM 757 C CA . TYR A 1 98 ? 18.413 -10.024 7.299 1.00 38.50 98 TYR A CA 1
ATOM 758 C C . TYR A 1 98 ? 17.407 -8.938 7.699 1.00 38.50 98 TYR A C 1
ATOM 760 O O . TYR A 1 98 ? 17.704 -8.123 8.571 1.00 38.50 98 TYR A O 1
ATOM 768 N N . PHE A 1 99 ? 16.201 -8.924 7.125 1.00 41.06 99 PHE A N 1
ATOM 769 C CA . PHE A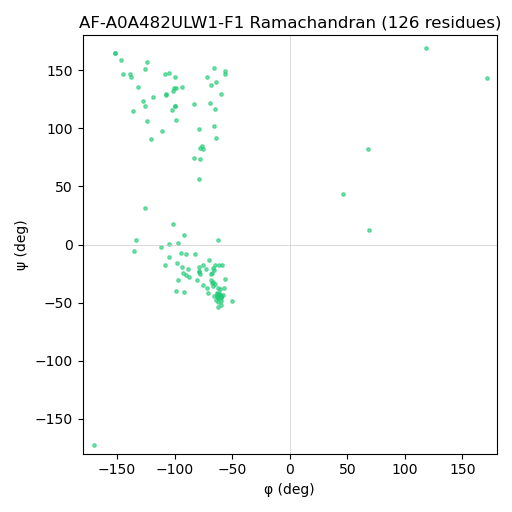 1 99 ? 15.238 -7.845 7.386 1.00 41.06 99 PHE A CA 1
ATOM 770 C C . PHE A 1 99 ? 14.333 -8.102 8.607 1.00 41.06 99 PHE A C 1
ATOM 772 O O . PHE A 1 99 ? 13.834 -7.162 9.225 1.00 41.06 99 PHE A O 1
ATOM 779 N N . LEU A 1 100 ? 14.183 -9.366 9.022 1.00 34.91 100 LEU A N 1
ATOM 780 C CA . LEU A 1 100 ? 13.414 -9.749 10.215 1.00 34.91 100 LEU A CA 1
ATOM 781 C C . LEU A 1 100 ? 14.058 -9.283 11.534 1.00 34.91 100 LEU A C 1
ATOM 783 O O . LEU A 1 100 ? 13.346 -9.075 12.513 1.00 34.91 100 LEU A O 1
ATOM 787 N N . ALA A 1 101 ? 15.375 -9.055 11.565 1.00 30.86 101 ALA A N 1
ATOM 788 C CA . ALA A 1 101 ? 16.075 -8.656 12.789 1.00 30.86 101 ALA A CA 1
ATOM 789 C C . ALA A 1 101 ? 15.898 -7.167 13.145 1.00 30.86 101 ALA A C 1
ATOM 791 O O . ALA A 1 101 ? 15.975 -6.808 14.317 1.00 30.86 101 ALA A O 1
ATOM 792 N N . SER A 1 102 ? 15.626 -6.295 12.165 1.00 33.00 102 SER A N 1
ATOM 793 C CA . SER A 1 102 ? 15.512 -4.846 12.406 1.00 33.00 102 SER A CA 1
ATOM 794 C C . SER A 1 102 ? 14.078 -4.372 12.668 1.00 33.00 102 SER A C 1
ATOM 796 O O . SER A 1 102 ? 13.898 -3.286 13.212 1.00 33.00 102 SER A O 1
ATOM 798 N N . ALA A 1 103 ? 13.061 -5.151 12.290 1.00 40.91 103 ALA A N 1
ATOM 799 C CA . ALA A 1 103 ? 11.654 -4.749 12.391 1.00 40.91 103 ALA A CA 1
ATOM 800 C C . ALA A 1 103 ? 10.986 -5.127 13.728 1.00 40.91 103 ALA A C 1
ATOM 802 O O . ALA A 1 103 ? 9.862 -4.704 13.994 1.00 40.91 103 ALA A O 1
ATOM 803 N N . LEU A 1 104 ? 11.665 -5.904 14.579 1.00 41.47 104 LEU A N 1
ATOM 804 C CA . LEU A 1 104 ? 11.151 -6.290 15.898 1.00 41.47 104 LEU A CA 1
ATOM 805 C C . LEU A 1 104 ? 11.379 -5.223 16.976 1.00 41.47 104 LEU A C 1
ATOM 807 O O . LEU A 1 104 ? 10.815 -5.347 18.061 1.00 41.47 104 LEU A O 1
ATOM 811 N N . ASN A 1 105 ? 12.144 -4.167 16.681 1.00 38.53 105 ASN A N 1
ATOM 812 C CA . ASN A 1 105 ? 12.359 -3.067 17.612 1.00 38.53 105 ASN A CA 1
ATOM 813 C C . ASN A 1 105 ? 11.672 -1.788 17.106 1.00 38.53 105 ASN A C 1
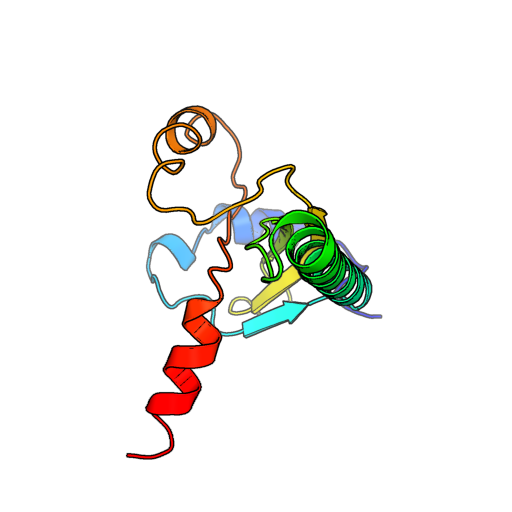ATOM 815 O O . ASN A 1 105 ? 12.192 -1.058 16.269 1.00 38.53 105 ASN A O 1
ATOM 819 N N . GLU A 1 106 ? 10.480 -1.554 17.655 1.00 40.78 106 GLU A N 1
ATOM 820 C CA . GLU A 1 106 ? 9.800 -0.257 17.742 1.00 40.78 106 GLU A CA 1
ATOM 821 C C . GLU A 1 106 ? 9.294 0.393 16.439 1.00 40.78 106 GLU A C 1
ATOM 823 O O . GLU A 1 106 ? 9.896 1.330 15.917 1.00 40.78 106 GLU A O 1
ATOM 828 N N . LYS A 1 107 ? 8.110 -0.036 15.968 1.00 34.75 107 LYS A N 1
ATOM 829 C CA . LYS A 1 107 ? 6.980 0.802 15.476 1.00 34.75 107 LYS A CA 1
ATOM 830 C C . LYS A 1 107 ? 5.900 -0.088 14.836 1.00 34.75 107 LYS A C 1
ATOM 832 O O . LYS A 1 107 ? 6.242 -1.048 14.152 1.00 34.75 107 LYS A O 1
ATOM 837 N N . PRO A 1 108 ? 4.594 0.215 14.989 1.00 35.28 108 PRO A N 1
ATOM 838 C CA . PRO A 1 108 ? 3.525 -0.542 14.344 1.00 35.28 108 PRO A CA 1
ATOM 839 C C . PRO A 1 108 ? 3.426 -0.136 12.865 1.00 35.28 108 PRO A C 1
ATOM 841 O O . PRO A 1 108 ? 2.535 0.608 12.462 1.00 35.28 108 PRO A O 1
ATOM 844 N N . MET A 1 109 ? 4.381 -0.584 12.054 1.00 37.56 109 MET A N 1
ATOM 845 C CA . MET A 1 109 ? 4.345 -0.452 10.602 1.00 37.56 109 MET A CA 1
ATOM 846 C C . MET A 1 109 ? 3.854 -1.785 10.039 1.00 37.56 109 MET A C 1
ATOM 848 O O . MET A 1 109 ? 4.562 -2.786 10.098 1.00 37.56 109 MET A O 1
ATOM 852 N N . LEU A 1 110 ? 2.609 -1.813 9.555 1.00 38.47 110 LEU A N 1
ATOM 853 C CA . LEU A 1 110 ? 2.045 -2.960 8.840 1.00 38.47 110 LEU A CA 1
ATOM 854 C C . LEU A 1 110 ? 2.838 -3.154 7.543 1.00 38.47 110 LEU A C 1
ATOM 856 O O . LEU A 1 110 ? 2.555 -2.533 6.521 1.00 38.47 110 LEU A O 1
ATOM 860 N N . LEU A 1 111 ? 3.873 -3.985 7.620 1.00 39.41 111 LEU A N 1
ATOM 861 C CA . LEU A 1 111 ? 4.714 -4.377 6.502 1.00 39.41 111 LEU A CA 1
ATOM 862 C C . LEU A 1 111 ? 3.939 -5.405 5.664 1.00 39.41 111 LEU A C 1
ATOM 864 O O . LEU A 1 111 ? 4.047 -6.612 5.868 1.00 39.41 111 LEU A O 1
ATOM 868 N N . LEU A 1 112 ? 3.087 -4.927 4.758 1.00 37.91 112 LEU A N 1
ATOM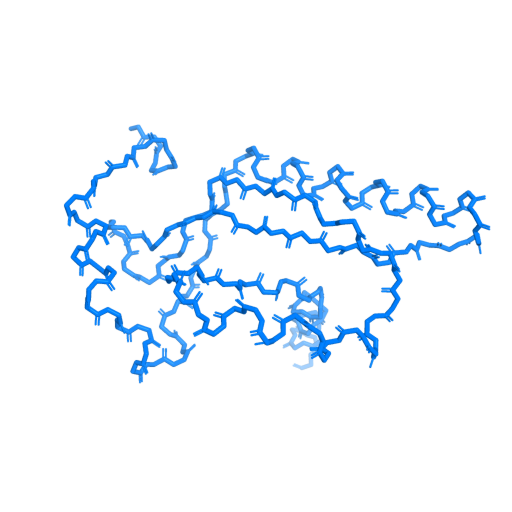 869 C CA . LEU A 1 112 ? 2.464 -5.784 3.752 1.00 37.91 112 LEU A CA 1
ATOM 870 C C . LEU A 1 112 ? 3.477 -6.044 2.639 1.00 37.91 112 LEU A C 1
ATOM 872 O O . LEU A 1 112 ? 3.676 -5.215 1.753 1.00 37.91 112 LEU A O 1
ATOM 876 N N . PHE A 1 113 ? 4.117 -7.210 2.701 1.00 37.19 113 PHE A N 1
ATOM 877 C CA . PHE A 1 113 ? 4.825 -7.783 1.565 1.00 37.19 113 PHE A CA 1
ATOM 878 C C . PHE A 1 113 ? 3.794 -8.135 0.486 1.00 37.19 113 PHE A C 1
ATOM 880 O O . PHE A 1 113 ? 3.101 -9.146 0.583 1.00 37.19 113 PHE A O 1
ATOM 887 N N . LEU A 1 114 ? 3.672 -7.300 -0.547 1.00 35.09 114 LEU A N 1
ATOM 888 C CA . LEU A 1 114 ? 3.007 -7.702 -1.786 1.00 35.09 114 LEU A CA 1
ATOM 889 C C . LEU A 1 114 ? 3.954 -8.622 -2.561 1.00 35.09 114 LEU A C 1
ATOM 891 O O . LEU A 1 114 ? 4.669 -8.191 -3.462 1.00 35.09 114 LEU A O 1
ATOM 895 N N . GLN A 1 115 ? 3.963 -9.901 -2.191 1.00 38.91 115 GLN A N 1
ATOM 896 C CA . GLN A 1 115 ? 4.379 -10.954 -3.107 1.00 38.91 115 GLN A CA 1
ATOM 897 C C . GLN A 1 115 ? 3.290 -11.044 -4.185 1.00 38.91 115 GLN A C 1
ATOM 899 O O . GLN A 1 115 ? 2.120 -11.279 -3.874 1.00 38.91 115 GLN A O 1
ATOM 904 N N . TYR A 1 116 ? 3.653 -10.855 -5.452 1.00 40.22 116 TYR A N 1
ATOM 905 C CA . TYR A 1 116 ? 2.737 -10.934 -6.600 1.00 40.22 116 TYR A CA 1
ATOM 906 C C . TY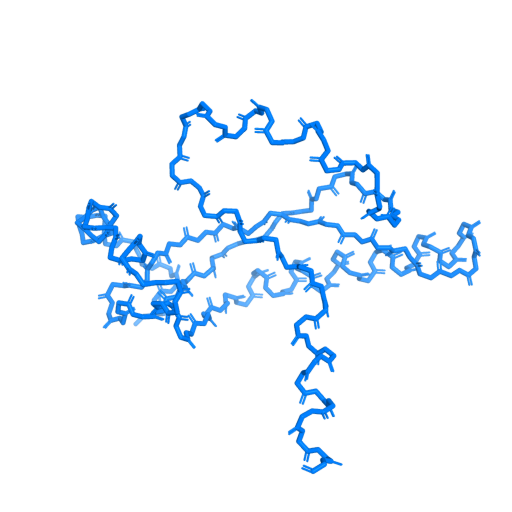R A 1 116 ? 2.087 -12.325 -6.811 1.00 40.22 116 TYR A C 1
ATOM 908 O O . TYR A 1 116 ? 1.291 -12.501 -7.730 1.00 40.22 116 TYR A O 1
ATOM 916 N N . GLU A 1 117 ? 2.328 -13.297 -5.929 1.00 38.75 117 GLU A N 1
ATOM 917 C CA . GLU A 1 117 ? 1.675 -14.614 -5.926 1.00 38.75 117 GLU A CA 1
ATOM 918 C C . GLU A 1 117 ? 0.161 -14.549 -5.624 1.00 38.75 117 GLU A C 1
ATOM 920 O O . GLU A 1 117 ? -0.590 -15.433 -6.036 1.00 38.75 117 GLU A O 1
ATOM 925 N N . LEU A 1 118 ? -0.347 -13.485 -4.978 1.00 35.28 118 LEU A N 1
ATOM 926 C CA . LEU A 1 118 ? -1.781 -13.402 -4.651 1.00 35.28 118 LEU A CA 1
ATOM 927 C C . LEU A 1 118 ? -2.681 -13.074 -5.862 1.00 35.28 118 LEU A C 1
ATOM 929 O O . LEU A 1 118 ? -3.880 -13.314 -5.798 1.00 35.28 118 LEU A O 1
ATOM 933 N N . ILE A 1 119 ? -2.140 -12.560 -6.974 1.00 40.88 119 ILE A N 1
ATOM 934 C CA . ILE A 1 119 ? -2.932 -12.273 -8.190 1.00 40.88 119 ILE A CA 1
ATOM 935 C C . ILE A 1 119 ? -3.015 -13.502 -9.111 1.00 40.88 119 ILE A C 1
ATOM 937 O O . ILE A 1 119 ? -4.027 -13.697 -9.784 1.00 40.88 119 ILE A O 1
ATOM 941 N N . LEU A 1 120 ? -2.014 -14.388 -9.088 1.00 35.66 120 LEU A N 1
ATOM 942 C CA . LEU A 1 120 ? -2.030 -15.624 -9.879 1.00 35.66 120 LEU A CA 1
ATOM 943 C C . LEU A 1 120 ? -2.855 -16.743 -9.222 1.00 35.66 120 LEU A C 1
ATOM 945 O O . LEU A 1 120 ? -3.518 -17.500 -9.931 1.00 35.66 120 LEU A O 1
ATOM 949 N N . LEU A 1 121 ? -2.936 -16.790 -7.886 1.00 37.62 121 LEU A N 1
ATOM 950 C CA . LEU A 1 121 ? -3.786 -17.765 -7.184 1.00 37.62 121 LEU A CA 1
ATOM 951 C C . LEU A 1 121 ? -5.299 -17.529 -7.373 1.00 37.62 121 LEU A C 1
ATOM 953 O O . LEU A 1 121 ? -6.081 -18.481 -7.327 1.00 37.62 121 LEU A O 1
ATOM 957 N N . PHE A 1 122 ? -5.732 -16.295 -7.660 1.00 35.19 122 PHE A N 1
ATOM 958 C CA . PHE A 1 122 ? -7.143 -16.020 -7.970 1.00 35.19 122 PHE A CA 1
ATOM 959 C C . PHE A 1 122 ? -7.535 -16.390 -9.409 1.00 35.19 122 PHE A C 1
ATOM 961 O O . PHE A 1 122 ? -8.696 -16.714 -9.649 1.00 35.19 122 PHE A O 1
ATOM 968 N N . HIS A 1 123 ? -6.590 -16.438 -10.353 1.00 36.19 123 HIS A N 1
ATOM 969 C CA . HIS A 1 123 ? -6.887 -16.843 -11.733 1.00 36.19 123 HIS A CA 1
ATOM 970 C C . HIS A 1 123 ? -7.013 -18.372 -11.900 1.00 36.19 123 HIS A C 1
ATOM 972 O O . HIS A 1 123 ? -7.612 -18.838 -12.868 1.00 36.19 123 HIS A O 1
ATOM 978 N N . HIS A 1 124 ? -6.486 -19.171 -10.967 1.00 33.16 124 HIS A N 1
ATOM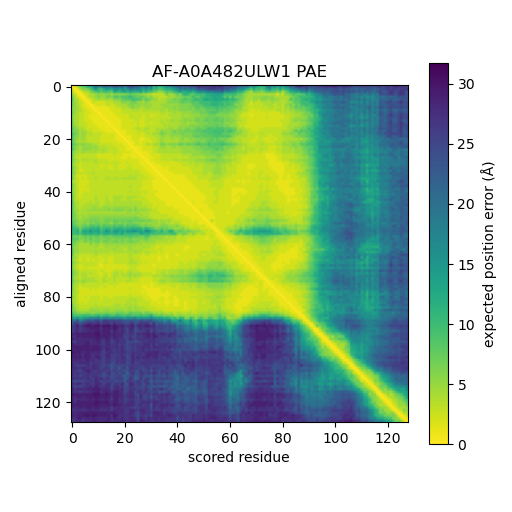 979 C CA . HIS A 1 124 ? -6.627 -20.637 -10.983 1.00 33.16 124 HIS A CA 1
ATOM 980 C C . HIS A 1 124 ? -7.802 -21.181 -10.158 1.00 33.16 124 HIS A C 1
ATOM 982 O O . HIS A 1 124 ? -8.115 -22.359 -10.273 1.00 33.16 124 HIS A O 1
ATOM 988 N N . THR A 1 125 ? -8.503 -20.338 -9.393 1.00 38.34 125 THR A N 1
ATOM 989 C CA . THR A 1 125 ? -9.645 -20.773 -8.557 1.00 38.34 125 THR A CA 1
ATOM 990 C C . THR A 1 125 ? -11.013 -20.367 -9.142 1.00 38.34 125 THR A C 1
ATOM 992 O O . THR A 1 125 ? -12.045 -20.654 -8.552 1.00 38.34 125 THR A O 1
ATOM 995 N N . ILE A 1 126 ? -11.051 -19.702 -10.307 1.00 42.22 126 ILE A N 1
ATOM 996 C CA . ILE A 1 126 ? -12.298 -19.258 -10.980 1.00 42.22 126 ILE A CA 1
ATOM 997 C C . ILE A 1 126 ? -12.565 -20.026 -12.299 1.00 42.22 126 ILE A C 1
ATOM 999 O O . ILE A 1 126 ? -13.600 -19.843 -12.932 1.00 42.22 126 ILE A O 1
ATOM 1003 N N . LEU A 1 127 ? -11.676 -20.941 -12.703 1.00 40.47 127 LEU A N 1
ATOM 1004 C CA . LEU A 1 127 ? -11.841 -21.792 -13.897 1.00 40.47 127 LEU A CA 1
ATOM 1005 C C . LEU A 1 127 ? -11.708 -23.300 -13.600 1.00 40.47 127 LEU A C 1
ATOM 1007 O O . LEU A 1 127 ? -11.290 -24.065 -14.467 1.00 40.47 127 LEU A O 1
ATOM 1011 N N . ALA A 1 128 ? -12.093 -23.732 -12.398 1.00 37.06 128 ALA A N 1
ATOM 1012 C CA . ALA A 1 128 ? -12.271 -25.142 -12.049 1.00 37.06 128 ALA A CA 1
ATOM 1013 C C . ALA A 1 128 ? -13.600 -25.345 -11.318 1.00 37.06 128 ALA A C 1
ATOM 1015 O O . ALA A 1 128 ? -13.935 -24.477 -10.478 1.00 37.06 128 ALA A O 1
#